Protein AF-A0A2N6KCL7-F1 (afdb_monomer_lite)

Organism: NCBI:txid2019662

Radius of gyration: 25.5 Å; chains: 1; bounding box: 42×27×74 Å

pLDDT: mean 82.04, std 14.21, range [45.78, 97.5]

Structure (mmCIF, N/CA/C/O backbone):
data_AF-A0A2N6KCL7-F1
#
_entry.id   AF-A0A2N6KCL7-F1
#
loop_
_atom_site.group_PDB
_atom_site.id
_atom_site.type_symbol
_atom_site.label_atom_id
_atom_site.label_alt_id
_atom_site.label_comp_id
_atom_site.label_asym_id
_atom_site.label_entity_id
_atom_site.label_seq_id
_atom_site.pdbx_PDB_ins_code
_atom_site.Cartn_x
_atom_site.Cartn_y
_atom_site.Cartn_z
_atom_site.occupancy
_atom_site.B_iso_or_equiv
_atom_site.auth_seq_id
_atom_site.auth_comp_id
_atom_site.auth_asym_id
_atom_site.auth_atom_id
_atom_site.pdbx_PDB_model_num
ATOM 1 N N . MET A 1 1 ? 18.143 6.781 13.060 1.00 52.84 1 MET A N 1
ATOM 2 C CA . MET A 1 1 ? 17.941 5.368 12.685 1.00 52.84 1 MET A CA 1
ATOM 3 C C . MET A 1 1 ? 17.531 5.356 11.223 1.00 52.84 1 MET A C 1
ATOM 5 O O . MET A 1 1 ? 16.447 5.820 10.902 1.00 52.84 1 MET A O 1
ATOM 9 N N . SER A 1 2 ? 18.445 4.993 10.329 1.00 60.25 2 SER A N 1
ATOM 10 C CA . SER A 1 2 ? 18.193 5.006 8.887 1.00 60.25 2 SER A CA 1
ATOM 11 C C . SER A 1 2 ? 17.352 3.781 8.551 1.00 60.25 2 SER A C 1
ATOM 13 O O . SER A 1 2 ? 17.875 2.671 8.509 1.00 60.25 2 SER A O 1
ATOM 15 N N . VAL A 1 3 ? 16.044 3.958 8.390 1.00 59.94 3 VAL A N 1
ATOM 16 C CA . VAL A 1 3 ? 15.169 2.875 7.936 1.00 59.94 3 VAL A CA 1
ATOM 17 C C . VAL A 1 3 ? 15.535 2.609 6.477 1.00 59.94 3 VAL A C 1
ATOM 19 O O . VAL A 1 3 ? 15.223 3.413 5.597 1.00 59.94 3 VAL A O 1
ATOM 22 N N . LYS A 1 4 ? 16.290 1.535 6.226 1.00 62.88 4 LYS A N 1
ATOM 23 C CA . LYS A 1 4 ? 16.613 1.076 4.872 1.00 62.88 4 LYS A CA 1
ATOM 24 C C . LYS A 1 4 ? 15.298 0.661 4.216 1.00 62.88 4 LYS A C 1
ATOM 26 O O . LYS A 1 4 ? 14.736 -0.379 4.524 1.00 62.88 4 LYS A O 1
ATOM 31 N N . PHE A 1 5 ? 14.789 1.530 3.350 1.00 64.25 5 PHE A N 1
ATOM 32 C CA . PHE A 1 5 ? 13.520 1.336 2.646 1.00 64.25 5 PHE A CA 1
ATOM 33 C C . PHE A 1 5 ? 13.610 0.277 1.538 1.00 64.25 5 PHE A C 1
ATOM 35 O O . PHE A 1 5 ? 12.596 -0.118 0.972 1.00 64.25 5 PHE A O 1
ATOM 42 N N . LEU A 1 6 ? 14.830 -0.154 1.206 1.00 64.50 6 LEU A N 1
ATOM 43 C CA . LEU A 1 6 ? 15.104 -1.155 0.190 1.00 64.50 6 LEU A CA 1
ATOM 44 C C . LEU A 1 6 ? 15.852 -2.327 0.833 1.00 64.50 6 LEU A C 1
ATOM 46 O O . LEU A 1 6 ? 16.855 -2.078 1.511 1.00 64.50 6 LEU A O 1
ATOM 50 N N . PRO A 1 7 ? 15.377 -3.569 0.631 1.00 67.00 7 PRO A N 1
ATOM 51 C CA . PRO A 1 7 ? 16.102 -4.756 1.058 1.00 67.00 7 PRO A CA 1
ATOM 52 C C . PRO A 1 7 ? 17.455 -4.820 0.346 1.00 67.00 7 PRO A C 1
ATOM 54 O O . PRO A 1 7 ? 17.587 -4.391 -0.808 1.00 67.00 7 PRO A O 1
ATOM 57 N N . ASP A 1 8 ? 18.467 -5.333 1.042 1.00 79.12 8 ASP A N 1
ATOM 58 C CA . ASP A 1 8 ? 19.779 -5.526 0.446 1.00 79.12 8 ASP A CA 1
ATOM 59 C C . ASP A 1 8 ? 19.673 -6.573 -0.676 1.00 79.12 8 ASP A C 1
ATOM 61 O O . ASP A 1 8 ? 18.959 -7.571 -0.579 1.00 79.12 8 ASP A O 1
ATOM 65 N N . ILE A 1 9 ? 20.371 -6.331 -1.788 1.00 73.12 9 ILE A N 1
ATOM 66 C CA . ILE A 1 9 ? 20.304 -7.200 -2.976 1.00 73.12 9 ILE A CA 1
ATOM 67 C C . ILE A 1 9 ? 20.749 -8.634 -2.632 1.00 73.12 9 ILE A C 1
ATOM 69 O O . ILE A 1 9 ? 20.274 -9.582 -3.250 1.00 73.12 9 ILE A O 1
ATOM 73 N N . GLY A 1 10 ? 21.624 -8.789 -1.629 1.00 71.56 10 GLY A N 1
ATOM 74 C CA . GLY A 1 10 ? 22.026 -10.084 -1.075 1.00 71.56 10 GLY A CA 1
ATOM 75 C C . GLY A 1 10 ? 20.865 -10.839 -0.425 1.00 71.56 10 GLY A C 1
ATOM 76 O O . GLY A 1 10 ? 20.641 -11.995 -0.765 1.00 71.56 10 GLY A O 1
ATOM 77 N N . ASP A 1 11 ? 20.065 -10.162 0.401 1.00 78.31 11 ASP A N 1
ATOM 78 C CA . ASP A 1 11 ? 18.901 -10.758 1.072 1.00 78.31 11 ASP A CA 1
ATOM 79 C C . ASP A 1 11 ? 17.812 -11.145 0.058 1.00 78.31 11 ASP A C 1
ATOM 81 O O . ASP A 1 11 ? 17.170 -12.192 0.163 1.00 78.31 11 ASP A O 1
ATOM 85 N N . LEU A 1 12 ? 17.627 -10.319 -0.980 1.00 75.06 12 LEU A N 1
ATOM 86 C CA . LEU A 1 12 ? 16.737 -10.636 -2.100 1.00 75.06 12 LEU A CA 1
ATOM 87 C C . LEU A 1 12 ? 17.237 -11.833 -2.917 1.00 75.06 12 LEU A C 1
ATOM 89 O O . LEU A 1 12 ? 16.444 -12.679 -3.319 1.00 75.06 12 LEU A O 1
ATOM 93 N N . ALA A 1 13 ? 18.538 -11.909 -3.183 1.00 74.88 13 ALA A N 1
ATOM 94 C CA . ALA A 1 13 ? 19.142 -13.019 -3.911 1.00 74.88 13 ALA A CA 1
ATOM 95 C C . ALA A 1 13 ? 19.006 -14.346 -3.149 1.00 74.88 13 ALA A C 1
ATOM 97 O O . ALA A 1 13 ? 18.690 -15.371 -3.755 1.00 74.88 13 ALA A O 1
ATOM 98 N N . GLU A 1 14 ? 19.200 -14.320 -1.831 1.00 77.69 14 GLU A N 1
ATOM 99 C CA . GLU A 1 14 ? 19.093 -15.493 -0.964 1.00 77.69 14 GLU A CA 1
ATOM 100 C C . GLU A 1 14 ? 17.638 -15.980 -0.844 1.00 77.69 14 GLU A C 1
ATOM 102 O O . GLU A 1 14 ? 17.379 -17.179 -0.951 1.00 77.69 14 GLU A O 1
ATOM 107 N N . GLY A 1 15 ? 16.670 -15.060 -0.746 1.00 77.31 15 GLY A N 1
ATOM 108 C CA . GLY A 1 15 ? 15.242 -15.395 -0.682 1.00 77.31 15 GLY A CA 1
ATOM 109 C C . GLY A 1 15 ? 14.609 -15.835 -2.011 1.00 77.31 15 GLY A C 1
ATOM 110 O O . GLY A 1 15 ? 13.632 -16.582 -2.006 1.00 77.31 15 GLY A O 1
ATOM 111 N N . LEU A 1 16 ? 15.142 -15.392 -3.157 1.00 82.44 16 LEU A N 1
ATOM 112 C CA . LEU A 1 16 ? 14.580 -15.683 -4.487 1.00 82.44 16 LEU A CA 1
ATOM 113 C C . LEU A 1 16 ? 15.296 -16.830 -5.230 1.00 82.44 16 LEU A C 1
ATOM 115 O O . LEU A 1 16 ? 14.860 -17.236 -6.315 1.00 82.44 16 LEU A O 1
ATOM 119 N N . GLY A 1 17 ? 16.397 -17.345 -4.674 1.00 83.62 17 GLY A N 1
ATOM 120 C CA . GLY A 1 17 ? 17.194 -18.424 -5.255 1.00 83.62 17 GLY A CA 1
ATOM 121 C C . GLY A 1 17 ? 17.843 -18.070 -6.602 1.00 83.62 17 GLY A C 1
ATOM 122 O O . GLY A 1 17 ? 17.862 -16.923 -7.049 1.00 83.62 17 GLY A O 1
ATOM 123 N N . VAL A 1 18 ? 18.378 -19.083 -7.293 1.00 80.69 18 VAL A N 1
ATOM 124 C CA . VAL A 1 18 ? 19.165 -18.913 -8.536 1.00 80.69 18 VAL A CA 1
ATOM 125 C C . VAL A 1 18 ? 18.385 -18.180 -9.637 1.00 80.69 18 VAL A C 1
ATOM 127 O O . VAL A 1 18 ? 18.941 -17.345 -10.351 1.00 80.69 18 VAL A O 1
ATOM 130 N N . THR A 1 19 ? 17.081 -18.437 -9.750 1.00 80.00 19 THR A N 1
ATOM 131 C CA . THR A 1 19 ? 16.191 -17.750 -10.699 1.00 80.00 19 THR A CA 1
ATOM 132 C C . THR A 1 19 ? 16.008 -16.270 -10.364 1.00 80.00 19 THR A C 1
ATOM 134 O O . THR A 1 19 ? 15.952 -15.438 -11.270 1.00 80.00 19 THR A O 1
ATOM 137 N N . GLY A 1 20 ? 15.969 -15.923 -9.077 1.00 79.38 20 GLY A N 1
ATOM 138 C CA . GLY A 1 20 ? 15.913 -14.539 -8.615 1.00 79.38 20 GLY A CA 1
ATOM 139 C C . GLY A 1 20 ? 17.189 -13.761 -8.895 1.00 79.38 20 GLY A C 1
ATOM 140 O O . GLY A 1 20 ? 17.133 -12.621 -9.353 1.00 79.38 20 GLY A O 1
ATOM 141 N N . ILE A 1 21 ? 18.342 -14.401 -8.703 1.00 82.50 21 ILE A N 1
ATOM 142 C CA . ILE A 1 21 ? 19.649 -13.806 -9.005 1.00 82.50 21 ILE A CA 1
ATOM 143 C C . ILE A 1 21 ? 19.753 -13.468 -10.496 1.00 82.50 21 ILE A C 1
ATOM 145 O O . ILE A 1 21 ? 20.128 -12.350 -10.848 1.00 82.50 21 ILE A O 1
ATOM 149 N N . ALA A 1 22 ? 19.360 -14.390 -11.382 1.00 82.38 22 ALA A N 1
ATOM 150 C CA . ALA A 1 22 ? 19.359 -14.137 -12.823 1.00 82.38 22 ALA A CA 1
ATOM 151 C C . ALA A 1 22 ? 18.457 -12.947 -13.207 1.00 82.38 22 ALA A C 1
ATOM 153 O O . ALA A 1 22 ? 18.843 -12.124 -14.037 1.00 82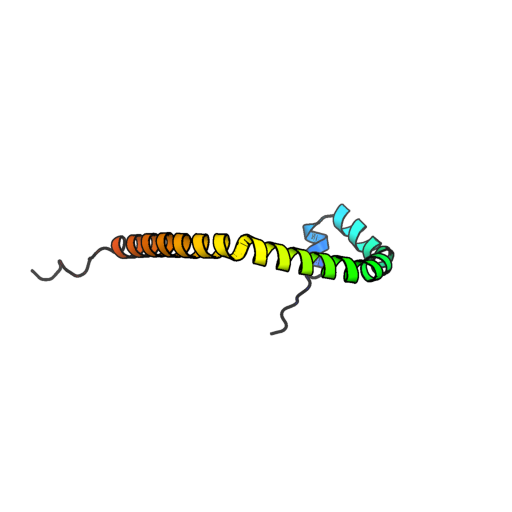.38 22 ALA A O 1
ATOM 154 N N . ALA A 1 23 ? 17.291 -12.806 -12.567 1.00 82.69 23 ALA A N 1
ATOM 155 C CA . ALA A 1 23 ? 16.401 -11.666 -12.783 1.00 82.69 23 ALA A CA 1
ATOM 156 C C . ALA A 1 23 ? 17.011 -10.338 -12.293 1.00 82.69 23 ALA A C 1
ATOM 158 O O . ALA A 1 23 ? 16.917 -9.323 -12.987 1.00 82.69 23 ALA A O 1
ATOM 159 N N . LEU A 1 24 ? 17.686 -10.341 -11.139 1.00 83.81 24 LEU A N 1
ATOM 160 C CA . LEU A 1 24 ? 18.367 -9.162 -10.592 1.00 83.81 24 LEU A CA 1
ATOM 161 C C . LEU A 1 24 ? 19.532 -8.698 -11.478 1.00 83.81 24 LEU A C 1
ATOM 163 O O . LEU A 1 24 ? 19.731 -7.496 -11.643 1.00 83.81 24 LEU A O 1
ATOM 167 N N . LEU A 1 25 ? 20.259 -9.620 -12.114 1.00 87.06 25 LEU A N 1
ATOM 168 C CA . LEU A 1 25 ? 21.324 -9.273 -13.063 1.00 87.06 25 LEU A CA 1
ATOM 169 C C . LEU A 1 25 ? 20.798 -8.581 -14.327 1.00 87.06 25 LEU A C 1
ATOM 171 O O . LEU A 1 25 ? 21.505 -7.772 -14.927 1.00 87.06 25 LEU A O 1
ATOM 175 N N . LEU A 1 26 ? 19.554 -8.858 -14.718 1.00 85.69 26 LEU A N 1
ATOM 176 C CA . LEU A 1 26 ? 18.898 -8.188 -15.840 1.00 85.69 26 LEU A CA 1
ATOM 177 C C . LEU A 1 26 ? 18.276 -6.838 -15.444 1.00 85.69 26 LEU A C 1
ATOM 179 O O . LEU A 1 26 ? 17.910 -6.053 -16.321 1.00 85.69 26 LEU A O 1
ATOM 183 N N . LEU A 1 27 ? 18.197 -6.519 -14.148 1.00 84.69 27 LEU A N 1
ATOM 184 C CA . LEU A 1 27 ? 17.601 -5.279 -13.645 1.00 84.69 27 LEU A CA 1
ATOM 185 C C . LEU A 1 27 ? 18.199 -4.006 -14.280 1.00 84.69 27 LEU A C 1
ATOM 187 O O . LEU A 1 27 ? 17.409 -3.148 -14.668 1.00 84.69 27 LEU A O 1
ATOM 191 N N . PRO A 1 28 ? 19.527 -3.852 -14.484 1.00 85.31 28 PRO A N 1
ATOM 192 C CA . PRO A 1 28 ? 20.094 -2.662 -15.130 1.00 85.31 28 PRO A CA 1
ATOM 193 C C . PRO A 1 28 ? 19.653 -2.491 -16.590 1.00 85.31 28 PRO A C 1
ATOM 195 O O . PRO A 1 28 ? 19.507 -1.365 -17.062 1.00 85.31 28 PRO A O 1
ATOM 198 N N . VAL A 1 29 ? 19.400 -3.599 -17.295 1.00 90.00 29 VAL A N 1
ATOM 199 C CA . VAL A 1 29 ? 18.926 -3.596 -18.689 1.00 90.00 29 VAL A CA 1
ATOM 200 C C . VAL A 1 29 ? 17.491 -3.074 -18.761 1.00 90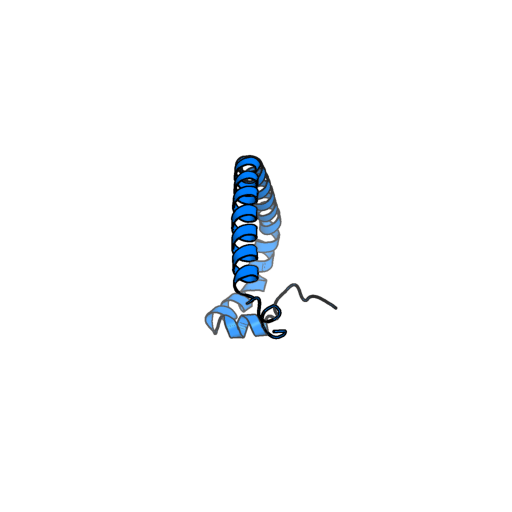.00 29 VAL A C 1
ATOM 202 O O . VAL A 1 29 ? 17.147 -2.295 -19.652 1.00 90.00 29 VAL A O 1
ATOM 205 N N . PHE A 1 30 ? 16.659 -3.450 -17.788 1.00 84.31 30 PHE A N 1
ATOM 206 C CA . PHE A 1 30 ? 15.256 -3.037 -17.719 1.00 84.31 30 PHE A CA 1
ATOM 207 C C . PHE A 1 30 ? 15.024 -1.730 -16.947 1.00 84.31 30 PHE A C 1
ATOM 209 O O . PHE A 1 30 ? 14.004 -1.072 -17.161 1.00 84.31 30 PHE A O 1
ATOM 216 N N . ALA A 1 31 ? 15.970 -1.298 -16.112 1.00 83.69 31 ALA A N 1
ATOM 217 C CA . ALA A 1 31 ? 15.910 -0.062 -15.334 1.00 83.69 31 ALA A CA 1
ATOM 218 C C . ALA A 1 31 ? 15.493 1.180 -16.149 1.00 83.69 31 ALA A C 1
ATOM 220 O O . ALA A 1 31 ? 14.588 1.886 -15.698 1.00 83.69 31 ALA A O 1
ATOM 221 N N . PRO A 1 32 ? 16.042 1.468 -17.351 1.00 81.69 32 PRO A N 1
ATOM 222 C CA . PRO A 1 32 ? 15.616 2.633 -18.128 1.00 81.69 32 PRO A CA 1
ATOM 223 C C . PRO A 1 32 ? 14.170 2.526 -18.631 1.00 81.69 32 PRO A C 1
ATOM 225 O O . PRO A 1 32 ? 13.491 3.546 -18.750 1.00 81.69 32 PRO A O 1
ATOM 228 N N . VAL A 1 33 ? 13.674 1.316 -18.903 1.00 85.69 33 VAL A N 1
ATOM 229 C CA . VAL A 1 33 ? 12.274 1.094 -19.296 1.00 85.69 33 VAL A CA 1
ATOM 230 C C . VAL A 1 33 ? 11.366 1.347 -18.098 1.00 85.69 33 VAL A C 1
ATOM 232 O O . VAL A 1 33 ? 10.449 2.162 -18.201 1.00 85.69 33 VAL A O 1
ATOM 235 N N . ILE A 1 34 ? 11.679 0.742 -16.948 1.00 82.56 34 ILE A N 1
ATOM 236 C CA . ILE A 1 34 ? 10.950 0.923 -15.683 1.00 82.56 34 ILE A CA 1
ATOM 237 C C . ILE A 1 34 ? 10.930 2.403 -15.280 1.00 82.56 34 ILE A C 1
ATOM 239 O O . ILE A 1 34 ? 9.879 2.922 -14.921 1.00 82.56 34 ILE A O 1
ATOM 243 N N . ALA A 1 35 ? 12.046 3.122 -15.410 1.00 81.56 35 ALA A N 1
ATOM 244 C CA . ALA A 1 35 ? 12.113 4.549 -15.099 1.00 81.56 35 ALA A CA 1
ATOM 245 C C . ALA A 1 35 ? 11.219 5.402 -16.020 1.00 81.56 35 ALA A C 1
ATOM 247 O O . ALA A 1 35 ? 10.595 6.363 -15.565 1.00 81.56 35 ALA A O 1
ATOM 248 N N . ARG A 1 36 ? 11.114 5.044 -17.307 1.00 81.06 36 ARG A N 1
ATOM 249 C CA . ARG A 1 36 ? 10.278 5.763 -18.285 1.00 81.06 36 ARG A CA 1
ATOM 250 C C . ARG A 1 36 ? 8.783 5.511 -18.086 1.00 81.06 36 ARG A C 1
ATOM 252 O O . ARG A 1 36 ? 7.997 6.447 -18.228 1.00 81.06 36 ARG A O 1
ATOM 259 N N . VAL A 1 37 ? 8.383 4.284 -17.744 1.00 83.31 37 VAL A N 1
ATOM 260 C CA . VAL A 1 37 ? 6.959 3.916 -17.578 1.00 83.31 37 VAL A CA 1
ATOM 261 C C . VAL A 1 37 ? 6.473 3.959 -16.128 1.00 83.31 37 VAL A C 1
ATOM 263 O O . VAL A 1 37 ? 5.271 4.011 -15.884 1.00 83.31 37 VAL A O 1
ATOM 266 N N . GLY A 1 38 ? 7.376 4.008 -15.151 1.00 84.31 38 GLY A N 1
ATOM 267 C CA . GLY A 1 38 ? 7.032 3.984 -13.730 1.00 84.31 38 GLY A CA 1
ATOM 268 C C . GLY A 1 38 ? 6.198 5.190 -13.314 1.00 84.31 38 GLY A C 1
ATOM 269 O O . GLY A 1 38 ? 5.134 5.034 -12.727 1.00 84.31 38 GLY A O 1
ATOM 270 N N . LYS A 1 39 ? 6.607 6.404 -13.706 1.00 85.12 39 LYS A N 1
ATOM 271 C CA . LYS A 1 39 ? 5.880 7.639 -13.364 1.00 85.12 39 LYS A CA 1
ATOM 272 C C . LYS A 1 39 ? 4.403 7.628 -13.806 1.00 85.12 39 LYS A C 1
ATOM 274 O O . LYS A 1 39 ? 3.553 7.927 -12.963 1.00 85.12 39 LYS A O 1
ATOM 279 N N . PRO A 1 40 ? 4.044 7.314 -15.070 1.00 87.88 40 PRO A N 1
ATOM 280 C CA . PRO A 1 40 ? 2.636 7.238 -15.463 1.00 87.88 40 PRO A CA 1
ATOM 281 C C . PRO A 1 40 ? 1.878 6.079 -14.795 1.00 87.88 40 PRO A C 1
ATOM 283 O O . PRO A 1 40 ? 0.706 6.263 -14.458 1.00 87.88 40 PRO A O 1
ATOM 286 N N . ILE A 1 41 ? 2.525 4.936 -14.533 1.00 92.31 41 ILE A N 1
ATOM 287 C CA . ILE A 1 41 ? 1.911 3.806 -13.812 1.00 92.31 41 ILE A CA 1
ATOM 288 C C . ILE A 1 41 ? 1.577 4.207 -12.375 1.00 92.31 41 ILE A C 1
ATOM 290 O O . ILE A 1 41 ? 0.415 4.138 -11.982 1.00 92.31 41 ILE A O 1
ATOM 294 N N . THR A 1 42 ? 2.551 4.710 -11.616 1.00 91.56 42 THR A N 1
ATOM 295 C CA . THR A 1 42 ? 2.347 5.165 -10.235 1.00 91.56 42 THR A CA 1
ATOM 296 C C . THR A 1 42 ? 1.273 6.245 -10.168 1.00 91.56 42 THR A C 1
ATOM 298 O O . THR A 1 42 ? 0.391 6.188 -9.317 1.00 91.56 42 THR A O 1
ATOM 301 N N . LYS A 1 43 ? 1.275 7.202 -11.105 1.00 91.88 43 LYS A N 1
ATOM 302 C CA . LYS A 1 43 ? 0.240 8.243 -11.166 1.00 91.88 43 LYS A CA 1
ATOM 303 C C . LYS A 1 43 ? -1.156 7.660 -11.405 1.00 91.88 43 LYS A C 1
ATOM 305 O O . LYS A 1 43 ? -2.121 8.159 -10.831 1.00 91.88 43 LYS A O 1
ATOM 310 N N . THR A 1 44 ? -1.270 6.625 -12.234 1.00 95.31 44 THR A N 1
ATOM 311 C CA . THR A 1 44 ? -2.543 5.938 -12.500 1.00 95.31 44 THR A CA 1
ATOM 312 C C . THR A 1 44 ? -2.991 5.119 -11.295 1.00 95.31 44 THR A C 1
ATOM 314 O O . THR A 1 44 ? -4.154 5.206 -10.919 1.00 95.31 44 THR A O 1
ATOM 317 N N . MET A 1 45 ? -2.072 4.407 -10.638 1.00 96.19 45 MET A N 1
ATOM 318 C CA . MET A 1 45 ? -2.347 3.681 -9.395 1.00 96.19 45 MET A CA 1
ATOM 319 C C . MET A 1 45 ? -2.834 4.620 -8.292 1.00 96.19 45 MET A C 1
ATOM 321 O O . MET A 1 45 ? -3.869 4.352 -7.697 1.00 96.19 45 MET A O 1
ATOM 325 N N . ILE A 1 46 ? -2.154 5.750 -8.071 1.00 96.12 46 ILE A N 1
ATOM 326 C CA . ILE A 1 46 ? -2.568 6.751 -7.075 1.00 96.12 46 ILE A CA 1
ATOM 327 C C . ILE A 1 46 ? -3.973 7.268 -7.391 1.00 96.12 46 ILE A C 1
ATOM 329 O O . ILE A 1 46 ? -4.829 7.291 -6.514 1.00 96.12 46 ILE A O 1
ATOM 333 N N . LYS A 1 47 ? -4.242 7.649 -8.645 1.00 96.25 47 LYS A N 1
ATOM 334 C CA . LYS A 1 47 ? -5.579 8.109 -9.052 1.00 96.25 47 LYS A CA 1
ATOM 335 C C . LYS A 1 47 ? -6.647 7.035 -8.863 1.00 96.25 47 LYS A C 1
ATOM 337 O O . LYS A 1 47 ? -7.737 7.346 -8.399 1.00 96.25 47 LYS A O 1
ATOM 342 N N . GLY A 1 48 ? -6.337 5.794 -9.226 1.00 97.12 48 GLY A N 1
ATOM 343 C CA . GLY A 1 48 ? -7.229 4.657 -9.035 1.00 97.12 48 GLY A CA 1
ATOM 344 C C . GLY A 1 48 ? -7.525 4.414 -7.559 1.00 97.12 48 GLY A C 1
ATOM 345 O O . GLY A 1 48 ? -8.683 4.237 -7.204 1.00 97.12 48 GLY A O 1
ATOM 346 N N . ALA A 1 49 ? -6.506 4.487 -6.702 1.00 96.00 49 ALA A N 1
ATOM 347 C CA . ALA A 1 49 ? -6.646 4.337 -5.258 1.00 96.00 49 ALA A CA 1
ATOM 348 C C . ALA A 1 49 ? -7.501 5.453 -4.644 1.00 96.00 49 ALA A C 1
ATOM 350 O O . ALA A 1 49 ? -8.399 5.157 -3.864 1.00 96.00 49 ALA A O 1
ATOM 351 N N . ILE A 1 50 ? -7.276 6.712 -5.042 1.00 97.38 50 ILE A N 1
ATOM 352 C CA . ILE A 1 50 ? -8.107 7.846 -4.609 1.00 97.38 50 ILE A CA 1
ATOM 353 C C . ILE A 1 50 ? -9.562 7.610 -5.014 1.00 97.38 50 ILE A C 1
ATOM 355 O O . ILE A 1 50 ? -10.442 7.641 -4.164 1.00 97.38 50 ILE A O 1
ATOM 359 N N . LEU A 1 51 ? -9.812 7.301 -6.288 1.00 97.50 51 LEU A N 1
ATOM 360 C CA . LEU A 1 51 ? -11.170 7.087 -6.783 1.00 97.50 51 LEU A CA 1
ATOM 361 C C . LEU A 1 51 ? -11.851 5.894 -6.103 1.00 97.50 51 LEU A C 1
ATOM 363 O O . LEU A 1 51 ? -13.044 5.941 -5.822 1.00 97.50 51 LEU A O 1
ATOM 367 N N . PHE A 1 52 ? -11.111 4.814 -5.855 1.00 97.31 52 PHE A N 1
ATOM 368 C CA . PHE A 1 52 ? -11.618 3.654 -5.131 1.00 97.31 52 PHE A CA 1
ATOM 369 C C . PHE A 1 52 ? -11.986 4.019 -3.691 1.00 97.31 52 PHE A C 1
ATOM 371 O O . PHE A 1 52 ? -13.080 3.674 -3.251 1.00 97.31 52 PHE A O 1
ATOM 37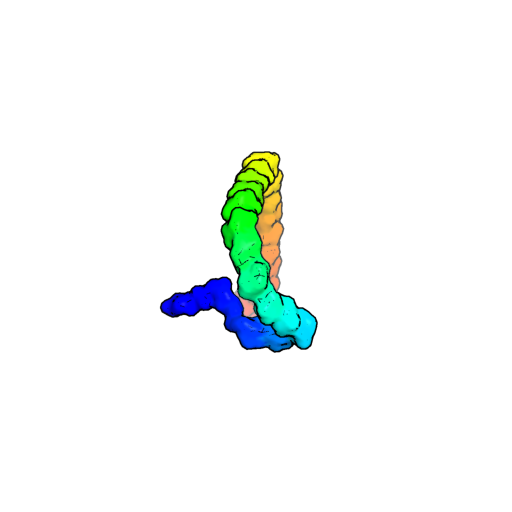8 N N . TYR A 1 53 ? -11.116 4.741 -2.982 1.00 95.50 53 TYR A N 1
ATOM 379 C CA . TYR A 1 53 ? -11.390 5.199 -1.623 1.00 95.50 53 TYR A CA 1
ATOM 380 C C . TYR A 1 53 ? -12.604 6.126 -1.580 1.00 95.50 53 TYR A C 1
ATOM 382 O O . TYR A 1 53 ? -13.505 5.896 -0.787 1.00 95.50 53 TYR A O 1
ATOM 390 N N . GLU A 1 54 ? -12.679 7.122 -2.464 1.00 95.75 54 GLU A N 1
ATOM 391 C CA . GLU A 1 54 ? -13.813 8.049 -2.528 1.00 95.75 54 GLU A CA 1
ATOM 392 C C . GLU A 1 54 ? -15.133 7.317 -2.797 1.00 95.75 54 GLU A C 1
ATOM 394 O O . GLU A 1 54 ? -16.126 7.581 -2.124 1.00 95.75 54 GLU A O 1
ATOM 399 N N . LYS A 1 55 ? -15.137 6.355 -3.729 1.00 95.81 55 LYS A N 1
ATOM 400 C CA . LYS A 1 55 ? -16.330 5.562 -4.067 1.00 95.81 55 LYS A CA 1
ATOM 401 C C . LYS A 1 55 ? -16.781 4.620 -2.958 1.00 95.81 55 LYS A C 1
ATOM 403 O O . LYS A 1 55 ? -17.963 4.310 -2.891 1.00 95.81 55 LYS A O 1
ATOM 408 N N . ASN A 1 56 ? -15.855 4.144 -2.132 1.00 96.50 56 ASN A N 1
ATOM 409 C CA . ASN A 1 56 ? -16.139 3.184 -1.067 1.00 96.50 56 ASN A CA 1
ATOM 410 C C . ASN A 1 56 ? -16.022 3.815 0.327 1.00 96.50 56 ASN A C 1
ATOM 412 O O . ASN A 1 56 ? -15.993 3.091 1.315 1.00 96.50 56 ASN A O 1
ATOM 416 N N . ARG A 1 57 ? -15.938 5.149 0.433 1.00 94.62 57 ARG A N 1
ATOM 417 C CA . ARG A 1 57 ? -15.670 5.840 1.702 1.00 94.62 57 ARG A CA 1
ATOM 418 C C . ARG A 1 57 ? -16.724 5.527 2.757 1.00 94.62 57 ARG A C 1
ATOM 420 O O . ARG A 1 57 ? -16.379 5.326 3.912 1.00 94.62 57 ARG A O 1
ATOM 427 N N . GLU A 1 58 ? -17.989 5.501 2.350 1.00 93.62 58 GLU A N 1
ATOM 428 C CA . GLU A 1 58 ? -19.121 5.188 3.226 1.00 93.62 58 GLU A CA 1
ATOM 429 C C . GLU A 1 58 ? -19.060 3.736 3.708 1.00 93.62 58 GLU A C 1
ATOM 431 O O . GLU A 1 58 ? -19.108 3.500 4.907 1.00 93.62 58 GLU A O 1
ATOM 436 N N . ALA A 1 59 ? -18.818 2.782 2.802 1.00 93.31 59 ALA A N 1
ATOM 437 C CA . ALA A 1 59 ? -18.644 1.375 3.164 1.00 93.31 59 ALA A CA 1
ATOM 438 C C . ALA A 1 59 ? -17.437 1.152 4.096 1.00 93.31 59 ALA A C 1
ATOM 440 O O . ALA A 1 59 ? -17.508 0.361 5.026 1.00 93.31 59 ALA A O 1
ATOM 441 N N . ILE A 1 60 ? -16.323 1.863 3.879 1.00 93.50 60 ILE A N 1
ATOM 442 C CA . ILE A 1 60 ? -15.155 1.817 4.774 1.00 93.50 60 ILE A CA 1
ATOM 443 C C . ILE A 1 60 ? -15.497 2.394 6.154 1.00 93.50 60 ILE A C 1
ATOM 445 O O . ILE A 1 60 ? -15.004 1.878 7.153 1.00 93.50 60 ILE A O 1
ATOM 449 N N . ALA A 1 61 ? -16.319 3.445 6.222 1.00 92.69 61 ALA A N 1
ATOM 450 C CA . ALA A 1 61 ? -16.759 4.017 7.492 1.00 92.69 61 ALA A CA 1
ATOM 451 C C . ALA A 1 61 ? -17.655 3.038 8.268 1.00 92.69 61 ALA A C 1
ATOM 453 O O . ALA A 1 61 ? -17.389 2.779 9.434 1.00 92.69 61 ALA A O 1
ATOM 454 N N . GLU A 1 62 ? -18.628 2.417 7.600 1.00 90.81 62 GLU A N 1
ATOM 455 C CA . GLU A 1 62 ? -19.520 1.415 8.203 1.00 90.81 62 GLU A CA 1
ATOM 456 C C . GLU A 1 62 ? -18.761 0.166 8.691 1.00 90.81 62 GLU A C 1
ATOM 458 O O . GLU A 1 62 ? -19.031 -0.371 9.768 1.00 90.81 62 GLU A O 1
ATOM 463 N N . LEU A 1 63 ? -17.750 -0.272 7.931 1.00 94.25 63 LEU A N 1
ATOM 464 C CA . LEU A 1 63 ? -16.831 -1.32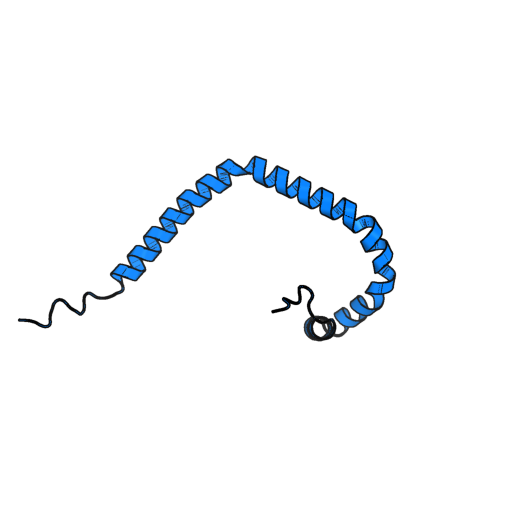7 8.366 1.00 94.25 63 LEU A CA 1
ATOM 465 C C . LEU A 1 63 ? -16.012 -0.913 9.592 1.00 94.25 63 LEU A C 1
ATOM 467 O O . LEU A 1 63 ? -15.715 -1.767 10.421 1.00 94.25 63 LEU A O 1
ATOM 471 N N . GLY A 1 64 ? -15.632 0.363 9.694 1.00 92.38 64 GLY A N 1
ATOM 472 C CA . GLY A 1 64 ? -14.933 0.913 10.854 1.00 92.38 64 GLY A CA 1
ATOM 473 C C . GLY A 1 64 ? -15.779 0.832 12.119 1.00 92.38 64 GLY A C 1
ATOM 474 O O . GLY A 1 64 ? -15.302 0.316 13.123 1.00 92.38 64 GLY A O 1
ATOM 475 N N . ASP A 1 65 ? -17.045 1.236 12.037 1.00 89.44 65 ASP A N 1
ATOM 476 C CA . ASP A 1 65 ? -17.979 1.147 13.164 1.00 89.44 65 ASP A CA 1
ATOM 477 C C . ASP A 1 65 ? -18.182 -0.318 13.598 1.00 89.44 65 ASP A C 1
ATOM 479 O O . ASP A 1 65 ? -18.026 -0.658 14.769 1.00 89.44 65 ASP A O 1
ATOM 483 N N . THR A 1 66 ? -18.414 -1.222 12.636 1.00 94.75 66 THR A N 1
ATOM 484 C CA . THR A 1 66 ? -18.554 -2.668 12.912 1.00 94.75 66 THR A CA 1
ATOM 485 C C . THR A 1 66 ? -17.277 -3.261 13.523 1.00 94.75 66 THR A C 1
ATOM 487 O O . THR A 1 66 ? -17.321 -4.159 14.365 1.00 94.75 66 THR A O 1
ATOM 490 N N . TRP A 1 67 ? -16.112 -2.787 13.080 1.00 94.81 67 TRP A N 1
ATOM 491 C CA . TRP A 1 67 ? -14.819 -3.214 13.601 1.00 94.81 67 TRP A CA 1
ATOM 492 C C . TRP A 1 67 ? -14.601 -2.745 15.038 1.00 94.81 67 TRP A C 1
ATOM 494 O O . TRP A 1 67 ? -14.128 -3.528 15.863 1.00 94.81 67 TRP A O 1
ATOM 504 N N . ASP A 1 68 ? -14.949 -1.496 15.344 1.00 93.31 68 ASP A N 1
ATOM 505 C CA . ASP A 1 68 ? -14.854 -0.949 16.695 1.00 93.31 68 ASP A CA 1
ATOM 506 C C . ASP A 1 68 ? -15.750 -1.726 17.672 1.00 93.31 68 ASP A C 1
ATOM 508 O O . ASP A 1 68 ? -15.299 -2.029 18.781 1.00 93.31 68 ASP A O 1
ATOM 512 N N . ASP A 1 69 ? -16.942 -2.150 17.239 1.00 94.25 69 ASP A N 1
ATOM 513 C CA . ASP A 1 69 ? -17.827 -3.023 18.021 1.00 94.25 69 ASP A CA 1
ATOM 514 C C . ASP A 1 69 ? -17.173 -4.382 18.329 1.00 94.25 69 ASP A C 1
ATOM 516 O O . ASP A 1 69 ? -17.086 -4.779 19.494 1.00 94.25 69 ASP A O 1
ATOM 520 N N . ILE A 1 70 ? -16.622 -5.067 17.317 1.00 95.62 70 ILE A N 1
ATOM 521 C CA . ILE A 1 70 ? -15.921 -6.356 17.501 1.00 95.62 70 ILE A CA 1
ATOM 522 C C . ILE A 1 70 ? -14.703 -6.193 18.421 1.00 95.62 70 ILE A C 1
ATOM 524 O O . ILE A 1 70 ? -14.430 -7.037 19.277 1.00 95.62 70 ILE A O 1
ATOM 528 N N . VAL A 1 71 ? -13.939 -5.110 18.259 1.00 95.50 71 VAL A N 1
ATOM 529 C CA . VAL A 1 71 ? -12.778 -4.825 19.114 1.00 95.50 71 VAL A CA 1
ATOM 530 C C . VAL A 1 71 ? -13.214 -4.550 20.551 1.00 95.50 71 VAL A C 1
ATOM 532 O O . VAL A 1 71 ? -12.519 -4.972 21.481 1.00 95.50 71 VAL A O 1
ATOM 535 N N . ALA A 1 72 ? -14.323 -3.842 20.759 1.00 95.06 72 ALA A N 1
ATOM 536 C CA . ALA A 1 72 ? -14.874 -3.601 22.085 1.00 95.06 72 ALA A CA 1
ATOM 537 C C . ALA A 1 72 ? -15.318 -4.913 22.750 1.00 95.06 72 ALA A C 1
ATOM 539 O O . ALA A 1 72 ? -14.962 -5.147 23.907 1.00 95.06 72 ALA A O 1
ATOM 540 N N . GLU A 1 73 ? -15.999 -5.784 22.006 1.00 92.19 73 GLU A N 1
ATOM 541 C CA . GLU A 1 73 ? -16.414 -7.114 22.460 1.00 92.19 73 GLU A CA 1
ATOM 542 C C . GLU A 1 73 ? -15.203 -7.971 22.859 1.00 92.19 73 GLU A C 1
ATOM 544 O O . GLU A 1 73 ? -15.097 -8.387 24.012 1.00 92.19 73 GLU A O 1
ATOM 549 N N . ALA A 1 74 ? -14.201 -8.105 21.985 1.00 95.31 74 ALA A N 1
ATOM 550 C CA . ALA A 1 74 ? -12.985 -8.866 22.285 1.00 95.31 74 ALA A CA 1
ATOM 551 C C . ALA A 1 74 ? -12.212 -8.312 23.501 1.00 95.31 74 ALA A C 1
ATOM 553 O O . ALA A 1 74 ? -11.599 -9.054 24.272 1.00 95.31 74 ALA A O 1
ATOM 554 N N . ARG A 1 75 ? -12.215 -6.986 23.706 1.00 91.81 75 ARG A N 1
ATOM 555 C CA . ARG A 1 75 ? -11.606 -6.364 24.896 1.00 91.81 75 ARG A CA 1
ATOM 556 C C . ARG A 1 75 ? -12.383 -6.671 26.170 1.00 91.81 75 ARG A C 1
ATOM 558 O O . ARG A 1 75 ? -11.747 -6.825 27.214 1.00 91.81 75 ARG A O 1
ATOM 565 N N . ALA A 1 76 ? -13.710 -6.714 26.095 1.00 93.06 76 ALA A N 1
ATOM 566 C CA . ALA A 1 76 ? -14.561 -7.081 27.217 1.00 93.06 76 ALA A CA 1
ATOM 567 C C . ALA A 1 76 ? -14.334 -8.548 27.602 1.00 93.06 76 ALA A C 1
ATOM 569 O O . ALA A 1 76 ? -14.072 -8.818 28.773 1.00 93.06 76 ALA A O 1
ATOM 570 N N . GLU A 1 77 ? -14.283 -9.456 26.625 1.00 86.81 77 GLU A N 1
ATOM 571 C CA . GLU A 1 77 ? -13.972 -10.874 26.850 1.00 86.81 77 GLU A CA 1
ATOM 572 C C . GLU A 1 77 ? -12.608 -11.057 27.536 1.00 86.81 77 GLU A C 1
ATOM 574 O O . GLU A 1 77 ? -12.512 -11.699 28.579 1.00 86.81 77 GLU A O 1
ATOM 579 N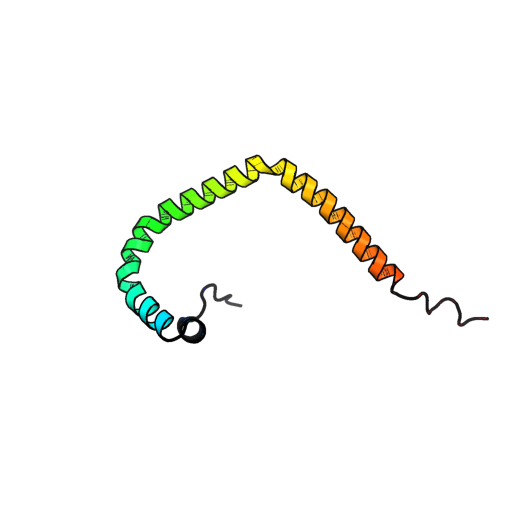 N . LEU A 1 78 ? -11.552 -10.392 27.050 1.00 91.62 78 LEU A N 1
ATOM 580 C CA . LEU A 1 78 ? -10.224 -10.431 27.685 1.00 91.62 78 LEU A CA 1
ATOM 581 C C . LEU A 1 78 ? -10.197 -9.835 29.107 1.00 91.62 78 LEU A C 1
ATOM 583 O O . LEU A 1 78 ? -9.313 -10.163 29.907 1.00 91.62 78 LEU A O 1
ATOM 587 N N . ALA A 1 79 ? -11.103 -8.905 29.418 1.00 85.94 79 ALA A N 1
ATOM 588 C CA . ALA A 1 79 ? -11.226 -8.312 30.745 1.00 85.94 79 ALA A CA 1
ATOM 589 C C . ALA A 1 79 ? -12.027 -9.207 31.705 1.00 85.94 79 ALA A C 1
ATOM 591 O O . ALA A 1 79 ? -11.675 -9.264 32.883 1.00 85.94 79 ALA A O 1
ATOM 592 N N . GLU A 1 80 ? -13.037 -9.928 31.215 1.00 78.94 80 GLU A N 1
ATOM 593 C CA . GLU A 1 80 ? -13.789 -10.940 31.971 1.00 78.94 80 GLU A CA 1
ATOM 594 C C . GLU A 1 80 ? -12.969 -12.217 32.211 1.00 78.94 80 GLU A C 1
ATOM 596 O O . GLU A 1 80 ? -13.039 -12.807 33.292 1.00 78.94 80 GLU A O 1
ATOM 601 N N . GLU A 1 81 ? -12.108 -12.599 31.264 1.00 67.50 81 GLU A N 1
ATOM 602 C CA . GLU A 1 81 ? -11.155 -13.705 31.419 1.00 67.50 81 GLU A CA 1
ATOM 603 C C . GLU A 1 81 ? -10.062 -13.424 32.460 1.00 67.50 81 GLU A C 1
ATOM 605 O O . GLU A 1 81 ? -9.385 -14.355 32.905 1.00 67.50 81 GLU A O 1
ATOM 610 N N . LYS A 1 82 ? -9.882 -12.169 32.903 1.00 58.94 82 LYS A N 1
ATOM 611 C CA . LYS A 1 82 ? -9.096 -11.885 34.110 1.00 58.94 82 LYS A CA 1
ATOM 612 C C . LYS A 1 82 ? -9.954 -12.245 35.320 1.00 58.94 82 LYS A C 1
ATOM 614 O O . LYS A 1 82 ? -10.821 -11.458 35.700 1.00 58.94 82 LYS A O 1
ATOM 619 N N . PRO A 1 83 ? -9.705 -13.384 35.996 1.00 52.28 83 PRO A N 1
ATOM 620 C CA . PRO A 1 83 ? -10.505 -13.742 37.143 1.00 52.28 83 PRO A CA 1
ATOM 621 C C . PRO A 1 83 ? -10.358 -12.65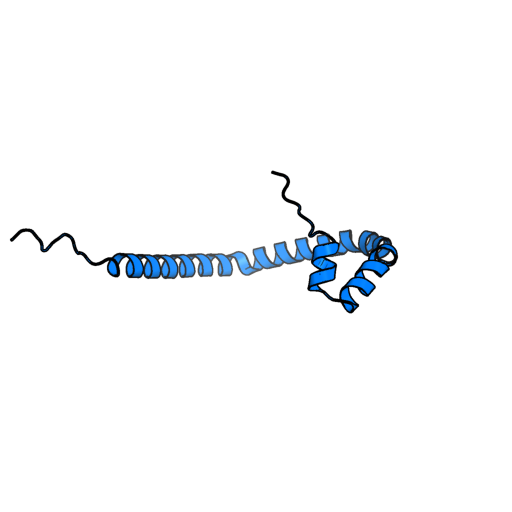5 38.201 1.00 52.28 83 PRO A C 1
ATOM 623 O O . PRO A 1 83 ? -9.249 -12.254 38.571 1.00 52.28 83 PRO A O 1
ATOM 626 N N . MET A 1 84 ? -11.509 -12.253 38.723 1.00 52.38 84 MET A N 1
ATOM 627 C CA . MET A 1 84 ? -11.741 -11.625 40.016 1.00 52.38 84 MET A CA 1
ATOM 628 C C . MET A 1 84 ? -11.126 -12.486 41.146 1.00 52.38 84 MET A C 1
ATOM 630 O O . MET A 1 84 ? -11.819 -13.035 41.995 1.00 52.38 84 MET A O 1
ATOM 634 N N . LYS A 1 85 ? -9.796 -12.656 41.150 1.00 51.12 85 LYS A N 1
ATOM 635 C CA . LYS A 1 85 ? -9.016 -13.441 42.125 1.00 51.12 85 LYS A CA 1
ATOM 636 C C . LYS A 1 85 ? -8.649 -12.616 43.367 1.00 51.12 85 LYS A C 1
ATOM 638 O O . LYS A 1 85 ? -7.861 -13.054 44.196 1.00 51.12 85 LYS A O 1
ATOM 643 N N . SER A 1 86 ? -9.199 -11.415 43.510 1.00 50.94 86 SER A N 1
ATOM 644 C CA . SER A 1 86 ? -8.909 -10.503 44.622 1.00 50.94 86 SER A CA 1
ATOM 645 C C . SER A 1 86 ? -10.083 -10.295 45.585 1.00 50.94 86 SER A C 1
ATOM 647 O O . SER A 1 86 ? -9.875 -9.705 46.637 1.00 50.94 86 SER A O 1
ATOM 649 N N . ALA A 1 87 ? -11.286 -10.810 45.296 1.00 54.44 87 ALA A N 1
ATOM 650 C CA . ALA A 1 87 ? -12.476 -10.552 46.121 1.00 54.44 87 ALA A CA 1
ATOM 651 C C . ALA A 1 87 ? -12.875 -11.693 47.082 1.00 54.44 87 ALA A C 1
ATOM 653 O O . ALA A 1 87 ? -13.892 -11.585 47.757 1.00 54.44 87 ALA A O 1
ATOM 654 N N . LYS A 1 88 ? -12.102 -12.786 47.176 1.00 51.22 88 LYS A N 1
ATOM 655 C CA . LYS A 1 88 ? -12.415 -13.923 48.068 1.00 51.22 88 LYS A CA 1
ATOM 656 C C . LYS A 1 88 ? -11.198 -14.443 48.839 1.00 51.22 88 LYS A C 1
ATOM 658 O O . LYS A 1 88 ? -10.909 -15.634 48.828 1.00 51.22 88 LYS A O 1
ATOM 663 N N . LEU A 1 89 ? -10.445 -13.531 49.455 1.00 55.31 89 LEU A N 1
ATOM 664 C CA . LEU A 1 89 ? -9.358 -13.865 50.392 1.00 55.31 89 LEU A CA 1
ATOM 665 C C . LEU A 1 89 ? -9.453 -13.101 51.724 1.00 55.31 89 LEU A C 1
ATOM 667 O O . LEU A 1 89 ? -8.498 -13.100 52.494 1.00 55.31 89 LEU A O 1
ATOM 671 N N . ILE A 1 90 ? -10.591 -12.461 52.007 1.00 53.38 90 ILE A N 1
ATOM 672 C CA . ILE A 1 90 ? -10.845 -11.797 53.290 1.00 53.38 90 ILE A CA 1
ATOM 673 C C . ILE A 1 90 ? -12.258 -12.164 53.757 1.00 53.38 90 ILE A C 1
ATOM 675 O O . ILE A 1 90 ? -13.165 -11.341 53.714 1.00 53.38 90 ILE A O 1
ATOM 679 N N . GLU A 1 91 ? -12.449 -13.422 54.140 1.00 45.78 91 GLU A N 1
ATOM 680 C CA . GLU A 1 91 ? -13.445 -13.815 55.145 1.00 45.78 91 GLU A CA 1
ATOM 681 C C . GLU A 1 91 ? -12.898 -14.994 55.951 1.00 45.78 91 GLU A C 1
ATOM 683 O O . GLU A 1 91 ? -12.323 -15.913 55.316 1.00 45.78 91 GLU A O 1
#

InterPro domains:
  IPR033456 Protein of unknown function DUF5132 [PF17195] (37-81)

Secondary structure (DSSP, 8-state):
-----S--HHHHHHHHHHHHHHHHHHHHHHHHHHHHHHHHHHHHHHHHHHHHHHHTHHHHHHHHHHHHHHHHHHHHHHHHSS--TTSSS--

Foldseek 3Di:
DDPPPDDDVVVQCVVVDPVSVVVVVCCVVCVVVCVVCVVVVVVVVVVVVVVVCVVCVVVVVVVVVVVVVVVVVVVVVVVPVPDPPPPPPPD

Sequence (91 aa):
MSVKFLPDIGDLAEGLGVTGIAALLLLPVFAPVIARVGKPITKTMIKGAILFYEKNREAIAELGDTWDDIVAEARAELAEEKPMKSAKLIE